Protein AF-A0A0F9AJZ8-F1 (afdb_monomer_lite)

Organism: NCBI:txid412755

pLDDT: mean 77.86, std 17.14, range [43.78, 97.31]

Secondary structure (DSSP, 8-state):
---------S--HHHHHHHHHS---TT-HHHHHHHHHHTT--HHHHHHHHT--GGG-

Sequence (57 aa):
MQNTLQLPSSEPKEVSAATTLIPYRRSDDRAKYLGYLCCGFSDEEALYVLGLTRSWL

Radius of gyration: 17.4 Å; chains: 1; bounding box: 24×18×62 Å

Foldseek 3Di:
DDDDDDDPPDDPVVVVVVCPPDVDDPPDLVSQLVVCVVVVDDNVRSCVVVVHDPVVD

Structure (mmCIF, N/CA/C/O backbone):
data_AF-A0A0F9AJZ8-F1
#
_entry.id   AF-A0A0F9AJZ8-F1
#
loop_
_atom_site.group_PDB
_atom_site.id
_atom_site.type_symbol
_atom_site.label_atom_id
_atom_site.label_alt_id
_atom_site.label_comp_id
_atom_site.label_asym_id
_atom_site.label_entity_id
_atom_site.label_seq_id
_atom_site.pdbx_PDB_ins_code
_atom_site.Cartn_x
_atom_site.Cartn_y
_atom_site.Cartn_z
_atom_site.occupancy
_atom_site.B_iso_or_equiv
_atom_site.auth_seq_id
_atom_site.auth_comp_id
_atom_site.auth_asym_id
_atom_site.auth_atom_id
_atom_site.pdbx_PDB_model_num
ATOM 1 N N . MET A 1 1 ? 11.976 2.184 47.965 1.00 43.78 1 MET A N 1
ATOM 2 C CA . MET A 1 1 ? 10.876 2.849 47.237 1.00 43.78 1 MET A CA 1
ATOM 3 C C . MET A 1 1 ? 10.873 2.291 45.826 1.00 43.78 1 MET A C 1
ATOM 5 O O . MET A 1 1 ? 11.893 2.389 45.158 1.00 43.78 1 MET A O 1
ATOM 9 N N . GLN A 1 2 ? 9.816 1.585 45.436 1.00 51.38 2 GLN A N 1
ATOM 10 C CA . GLN A 1 2 ? 9.729 0.863 44.164 1.00 51.38 2 GLN A CA 1
ATOM 11 C C . GLN A 1 2 ? 8.962 1.749 43.175 1.00 51.38 2 GLN A C 1
ATOM 13 O O . GLN A 1 2 ? 7.764 1.954 43.339 1.00 51.38 2 GLN A O 1
ATOM 18 N N . ASN A 1 3 ? 9.663 2.332 42.200 1.00 57.12 3 ASN A N 1
ATOM 19 C CA . ASN A 1 3 ? 9.042 3.135 41.148 1.00 57.12 3 ASN A CA 1
ATOM 20 C C . ASN A 1 3 ? 8.548 2.202 40.040 1.00 57.12 3 ASN A C 1
ATOM 22 O O . ASN A 1 3 ? 9.307 1.816 39.153 1.00 57.12 3 ASN A O 1
ATOM 26 N N . THR A 1 4 ? 7.276 1.821 40.107 1.00 58.09 4 THR A N 1
ATOM 27 C CA . THR A 1 4 ? 6.603 1.076 39.041 1.00 58.09 4 THR A CA 1
ATOM 28 C C . THR A 1 4 ? 6.237 2.057 37.929 1.00 58.09 4 THR A C 1
ATOM 30 O O . THR A 1 4 ? 5.300 2.839 38.071 1.00 58.09 4 THR A O 1
ATOM 33 N N . LEU A 1 5 ? 6.992 2.048 36.828 1.00 59.53 5 LEU A N 1
ATOM 34 C CA . LEU A 1 5 ? 6.624 2.771 35.610 1.00 59.53 5 LEU A CA 1
ATOM 35 C C . LEU A 1 5 ? 5.317 2.167 35.075 1.00 59.53 5 LEU A C 1
ATOM 37 O O . LEU A 1 5 ? 5.304 1.034 34.596 1.00 59.53 5 LEU A O 1
ATOM 41 N N . GLN A 1 6 ? 4.207 2.899 35.198 1.00 57.09 6 GLN A N 1
ATOM 42 C CA . GLN A 1 6 ? 2.944 2.524 34.567 1.00 57.09 6 GLN A CA 1
ATOM 43 C C . GLN A 1 6 ? 3.113 2.618 33.050 1.00 57.09 6 GLN A C 1
ATOM 45 O O . GLN A 1 6 ? 3.217 3.707 32.489 1.00 57.09 6 GLN A O 1
ATOM 50 N N . LEU A 1 7 ? 3.161 1.463 32.389 1.00 61.53 7 LEU A N 1
ATOM 51 C CA . LEU A 1 7 ? 3.054 1.381 30.938 1.00 61.53 7 LEU A CA 1
ATOM 52 C C . LEU A 1 7 ? 1.650 1.870 30.538 1.00 61.53 7 LEU A C 1
ATOM 54 O O . LEU A 1 7 ? 0.673 1.417 31.144 1.00 61.53 7 LEU A O 1
ATOM 58 N N . PRO A 1 8 ? 1.519 2.787 29.564 1.00 60.00 8 PRO A N 1
ATOM 59 C CA . PRO A 1 8 ? 0.215 3.251 29.107 1.00 60.00 8 PRO A CA 1
ATOM 60 C C . PRO A 1 8 ? -0.578 2.051 28.576 1.00 60.00 8 PRO A C 1
ATOM 62 O O . PRO A 1 8 ? -0.183 1.405 27.610 1.00 60.00 8 PRO A O 1
ATOM 65 N N . SER A 1 9 ? -1.673 1.718 29.261 1.00 61.62 9 SER A N 1
ATOM 66 C CA . SER A 1 9 ? -2.473 0.507 29.031 1.00 61.62 9 SER A CA 1
ATOM 67 C C . SER A 1 9 ? -3.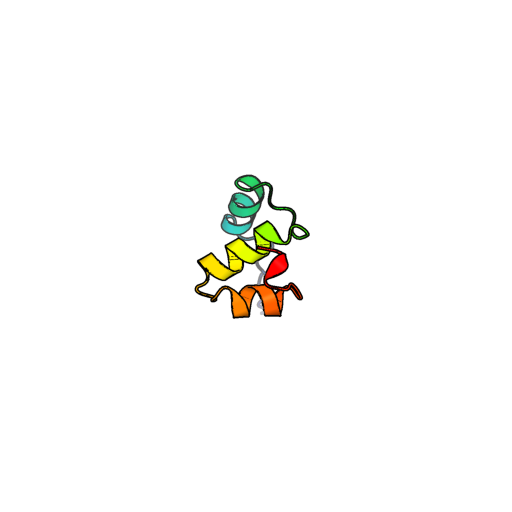521 0.655 27.928 1.00 61.62 9 SER A C 1
ATOM 69 O O . SER A 1 9 ? -4.276 -0.280 27.668 1.00 61.62 9 SER A O 1
ATOM 71 N N . SER A 1 10 ? -3.594 1.817 27.285 1.00 64.94 10 SER A N 1
ATOM 72 C CA . SER A 1 10 ? -4.607 2.133 26.285 1.00 64.94 10 SER A CA 1
ATOM 73 C C . SER A 1 10 ? -3.951 2.507 24.967 1.00 64.94 10 SER A C 1
ATOM 75 O O . SER A 1 10 ? -3.088 3.387 24.934 1.00 64.94 10 SER A O 1
ATOM 77 N N . GLU A 1 11 ? -4.404 1.866 23.891 1.00 64.12 11 GLU A N 1
ATOM 78 C CA . GLU A 1 11 ? -4.124 2.289 22.521 1.00 64.12 11 GLU A CA 1
ATOM 79 C C . GLU A 1 11 ? -4.372 3.808 22.402 1.00 64.12 11 GLU A C 1
ATOM 81 O O . GLU A 1 11 ? -5.387 4.294 22.921 1.00 64.12 11 GLU A O 1
ATOM 86 N N . PRO A 1 12 ? -3.460 4.581 21.784 1.00 72.12 12 PRO A N 1
ATOM 87 C CA . PRO A 1 12 ? -3.657 6.016 21.614 1.00 72.12 12 PRO A CA 1
ATOM 88 C C . PRO A 1 12 ? -5.003 6.287 20.928 1.00 72.12 12 PRO A C 1
ATOM 90 O O . PRO A 1 12 ? -5.387 5.574 19.996 1.00 72.12 12 PRO A O 1
ATOM 93 N N . LYS A 1 13 ? -5.751 7.298 21.385 1.00 64.50 13 LYS A N 1
ATOM 94 C CA . LYS A 1 13 ? -7.110 7.593 20.880 1.00 64.50 13 LYS A CA 1
ATOM 95 C C . LYS A 1 13 ? -7.118 7.852 19.371 1.00 64.50 13 LYS A C 1
ATOM 97 O O . LYS A 1 13 ? -8.096 7.557 18.686 1.00 64.50 13 LYS A O 1
ATOM 102 N N . GLU A 1 14 ? -6.003 8.351 18.860 1.00 59.97 1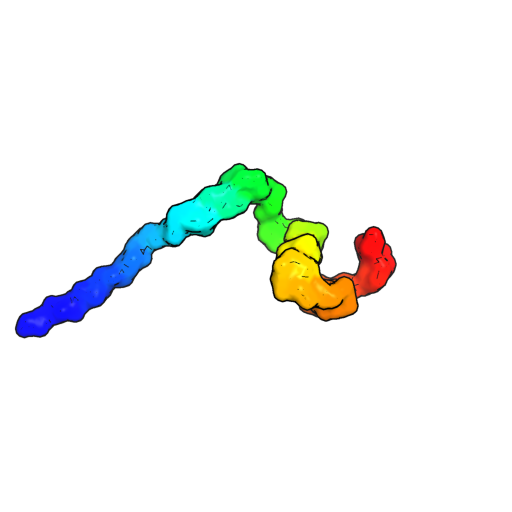4 GLU A N 1
ATOM 103 C CA . GLU A 1 14 ? -5.714 8.593 17.454 1.00 59.97 14 GLU A CA 1
ATOM 104 C C . GLU A 1 14 ? -5.764 7.293 16.633 1.00 59.97 14 GLU A C 1
ATOM 106 O O . GLU A 1 14 ? -6.296 7.281 15.523 1.00 59.97 14 GLU A O 1
ATOM 111 N N . VAL A 1 15 ? -5.294 6.175 17.200 1.00 60.25 15 VAL A N 1
ATOM 112 C CA . VAL A 1 15 ? -5.295 4.848 16.560 1.00 60.25 15 VAL A CA 1
ATOM 113 C C . VAL A 1 15 ? -6.721 4.299 16.437 1.00 60.25 15 VAL A C 1
ATOM 115 O O . VAL A 1 15 ? -7.072 3.730 15.401 1.00 60.25 15 VAL A O 1
ATOM 118 N N . SER A 1 16 ? -7.568 4.532 17.447 1.00 58.81 16 SER A N 1
ATOM 119 C CA . SER A 1 16 ? -8.981 4.114 17.460 1.00 58.81 16 SER A CA 1
ATOM 120 C C . SER A 1 16 ? -9.852 4.928 16.490 1.00 58.81 16 SER A C 1
ATOM 122 O O . SER A 1 16 ? -10.709 4.380 15.790 1.00 58.81 16 SER A O 1
ATOM 124 N N . ALA A 1 17 ? -9.603 6.237 16.385 1.00 60.12 17 ALA A N 1
ATOM 125 C CA . ALA A 1 17 ? -10.274 7.096 15.410 1.00 60.12 17 ALA A CA 1
ATOM 126 C C . ALA A 1 17 ? -9.884 6.730 13.966 1.00 60.12 17 ALA A C 1
ATOM 128 O O . ALA A 1 17 ? -10.740 6.635 13.087 1.00 60.12 17 ALA A O 1
ATOM 129 N N . ALA A 1 18 ? -8.600 6.448 13.723 1.00 58.25 18 ALA A N 1
ATOM 130 C CA . ALA A 1 18 ? -8.118 6.037 12.407 1.00 58.25 18 ALA A CA 1
ATOM 131 C C . ALA A 1 18 ? -8.704 4.687 11.950 1.00 58.25 18 ALA A C 1
ATOM 133 O O . ALA A 1 18 ? -9.000 4.516 10.769 1.00 58.25 18 ALA A O 1
ATOM 134 N N . THR A 1 19 ? -8.923 3.741 12.873 1.00 58.22 19 THR A N 1
ATOM 135 C CA . THR A 1 19 ? -9.525 2.428 12.561 1.00 58.22 19 THR A CA 1
ATOM 136 C C . THR A 1 19 ? -11.026 2.483 12.280 1.00 58.22 19 THR A C 1
ATOM 138 O O . THR A 1 19 ? -11.545 1.589 11.616 1.00 58.22 19 THR A O 1
ATOM 141 N N . THR A 1 20 ? -11.734 3.500 12.774 1.00 61.66 20 THR A N 1
ATOM 142 C CA . THR A 1 20 ? -13.194 3.628 12.617 1.00 61.66 20 THR A CA 1
ATOM 143 C C . THR A 1 20 ? -13.606 4.462 11.406 1.00 61.66 20 THR A C 1
ATOM 145 O O . THR A 1 20 ? -14.648 4.192 10.813 1.00 61.66 20 THR A O 1
ATOM 148 N N . LEU A 1 21 ? -12.799 5.451 11.011 1.00 56.12 21 LEU A N 1
ATOM 149 C CA . LEU A 1 21 ? -13.130 6.376 9.918 1.00 56.12 21 LEU A CA 1
ATOM 150 C C . LEU A 1 21 ? -12.838 5.832 8.519 1.00 56.12 21 LEU A C 1
ATOM 152 O O . LEU A 1 21 ? -13.397 6.330 7.543 1.00 56.12 21 LEU A O 1
ATOM 156 N N . ILE A 1 22 ? -11.985 4.816 8.403 1.00 52.94 22 ILE A N 1
ATOM 157 C CA . ILE A 1 22 ? -11.615 4.247 7.113 1.00 52.94 22 ILE A CA 1
ATOM 158 C C . ILE A 1 22 ? -11.785 2.728 7.212 1.00 52.94 22 ILE A C 1
ATOM 160 O O . ILE A 1 22 ? -11.038 2.097 7.960 1.00 52.94 22 ILE A O 1
ATOM 164 N N . PRO A 1 23 ? -12.731 2.102 6.482 1.00 55.94 23 PRO A N 1
ATOM 165 C CA . PRO A 1 23 ? -12.851 0.648 6.409 1.00 55.94 23 PRO A CA 1
ATOM 166 C C . PRO A 1 23 ? -11.693 0.088 5.572 1.00 55.94 23 PRO A C 1
ATOM 168 O O . PRO A 1 23 ? -11.873 -0.441 4.481 1.00 55.94 23 PRO A O 1
ATOM 171 N N . TYR A 1 24 ? -10.471 0.254 6.061 1.00 59.00 24 TYR A N 1
ATOM 172 C CA . TYR A 1 24 ? -9.260 -0.231 5.434 1.00 59.00 24 TYR A CA 1
ATOM 173 C C . TYR A 1 24 ? -8.882 -1.536 6.105 1.00 59.00 24 TYR A C 1
ATOM 175 O O . TYR A 1 24 ? -8.402 -1.590 7.239 1.00 59.00 24 TYR A O 1
ATOM 183 N N . ARG A 1 25 ? -9.117 -2.633 5.386 1.00 68.88 25 ARG A N 1
ATOM 184 C CA . ARG A 1 25 ? -8.548 -3.913 5.782 1.00 68.88 25 ARG A CA 1
ATOM 185 C C . ARG A 1 25 ? -7.039 -3.789 5.629 1.00 68.88 25 ARG A C 1
ATOM 187 O O . ARG A 1 25 ? -6.561 -3.466 4.550 1.00 68.88 25 ARG A O 1
ATOM 194 N N . ARG A 1 26 ? -6.279 -4.120 6.677 1.00 72.31 26 ARG A N 1
ATOM 195 C CA . ARG A 1 26 ? -4.805 -4.195 6.608 1.00 72.31 26 ARG A CA 1
ATOM 196 C C . ARG A 1 26 ? -4.296 -5.129 5.504 1.00 72.31 26 ARG A C 1
ATOM 198 O O . ARG A 1 26 ? -3.120 -5.083 5.184 1.00 72.31 26 ARG A O 1
ATOM 205 N N . SER A 1 27 ? -5.151 -5.987 4.951 1.00 82.94 27 SER A N 1
ATOM 206 C CA . SER A 1 27 ? -4.849 -6.870 3.827 1.00 82.94 27 SER A CA 1
ATOM 207 C C . SER A 1 27 ? -5.099 -6.250 2.448 1.00 82.94 27 SER A C 1
ATOM 209 O O . SER A 1 27 ? -4.764 -6.888 1.463 1.00 82.94 27 SER A O 1
ATOM 211 N N . ASP A 1 28 ? -5.725 -5.076 2.353 1.00 87.56 28 ASP A N 1
ATOM 212 C CA . ASP A 1 28 ? -6.033 -4.428 1.077 1.00 87.56 28 ASP A CA 1
ATOM 213 C C . ASP A 1 28 ? -4.790 -3.698 0.552 1.00 87.56 28 ASP A C 1
ATOM 215 O O . ASP A 1 28 ? -4.259 -2.787 1.188 1.00 87.56 28 ASP A O 1
ATOM 219 N N . ASP A 1 29 ? -4.293 -4.122 -0.604 1.00 90.81 29 ASP A N 1
ATOM 220 C CA . ASP A 1 29 ? -3.075 -3.556 -1.173 1.00 90.81 29 ASP A CA 1
ATOM 221 C C . ASP A 1 29 ? -3.283 -2.149 -1.747 1.00 90.81 29 ASP A C 1
ATOM 223 O O . ASP A 1 29 ? -2.354 -1.344 -1.714 1.00 90.81 29 ASP A O 1
ATOM 227 N N . ARG A 1 30 ? -4.507 -1.787 -2.168 1.00 89.50 30 ARG A N 1
ATOM 228 C 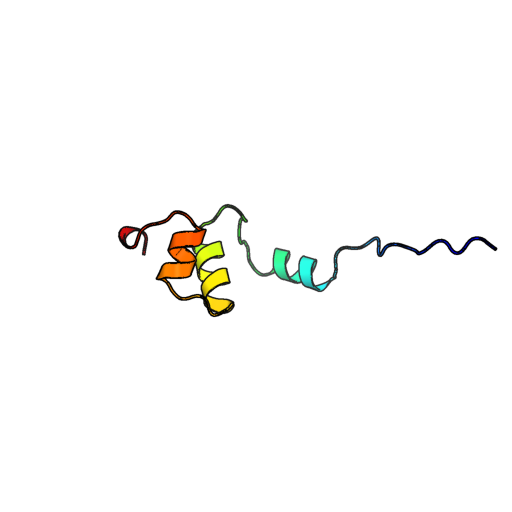CA . ARG A 1 30 ? -4.831 -0.405 -2.584 1.00 89.50 30 ARG A CA 1
ATOM 229 C C . ARG A 1 30 ? -4.724 0.550 -1.419 1.00 89.50 30 ARG A C 1
ATOM 231 O O . ARG A 1 30 ? -4.187 1.649 -1.543 1.00 89.50 30 ARG A O 1
ATOM 238 N N . ALA A 1 31 ? -5.208 0.088 -0.279 1.00 87.69 31 ALA A N 1
ATOM 239 C CA . ALA A 1 31 ? -5.159 0.824 0.957 1.00 87.69 31 ALA A CA 1
ATOM 240 C C . ALA A 1 31 ? -3.725 1.112 1.410 1.00 87.69 31 ALA A C 1
ATOM 242 O O . ALA A 1 31 ? -3.382 2.248 1.742 1.00 87.69 31 ALA A O 1
ATOM 243 N N . LYS A 1 32 ? -2.873 0.083 1.393 1.00 89.31 32 LYS A N 1
ATOM 244 C CA . LYS A 1 32 ? -1.458 0.239 1.739 1.00 89.31 32 LYS A CA 1
ATOM 245 C C . LYS A 1 32 ? -0.733 1.140 0.742 1.00 89.31 32 LYS A C 1
ATOM 247 O O . LYS A 1 32 ? 0.019 2.006 1.171 1.00 89.31 32 LYS A O 1
ATOM 252 N N . TYR A 1 33 ? -0.982 0.963 -0.558 1.00 93.69 33 TYR A N 1
ATOM 253 C CA . TYR A 1 33 ? -0.384 1.779 -1.614 1.00 93.69 33 TYR A CA 1
ATOM 254 C C . TYR A 1 33 ? -0.677 3.267 -1.400 1.00 93.69 33 TYR A C 1
ATOM 256 O O . TYR A 1 33 ? 0.253 4.064 -1.318 1.00 93.69 33 TYR A O 1
ATOM 264 N N . LEU A 1 34 ? -1.946 3.630 -1.183 1.00 91.00 34 LEU A N 1
ATOM 265 C CA . LEU A 1 34 ? -2.328 5.011 -0.874 1.00 91.00 34 LEU A CA 1
ATOM 266 C C . LEU A 1 34 ? -1.680 5.521 0.419 1.00 91.00 34 LEU A C 1
ATOM 268 O O . LEU A 1 34 ? -1.237 6.665 0.469 1.00 91.00 34 LEU A O 1
ATOM 272 N N . GLY A 1 35 ? -1.566 4.669 1.442 1.00 91.50 35 GLY A N 1
ATOM 273 C CA . GLY A 1 35 ? -0.839 4.995 2.669 1.00 91.50 35 GLY A CA 1
ATOM 274 C C . GLY A 1 35 ? 0.625 5.367 2.411 1.00 91.50 35 GLY A C 1
ATOM 275 O O . GLY A 1 35 ? 1.088 6.388 2.915 1.00 91.50 35 GLY A O 1
ATOM 276 N N . TYR A 1 36 ? 1.336 4.594 1.585 1.00 93.50 36 TYR A N 1
ATOM 277 C CA . TYR A 1 36 ? 2.720 4.897 1.207 1.00 93.50 36 TYR A CA 1
ATOM 278 C C . TYR A 1 36 ? 2.831 6.217 0.438 1.00 93.50 36 TYR A C 1
ATOM 280 O O . TYR A 1 36 ? 3.686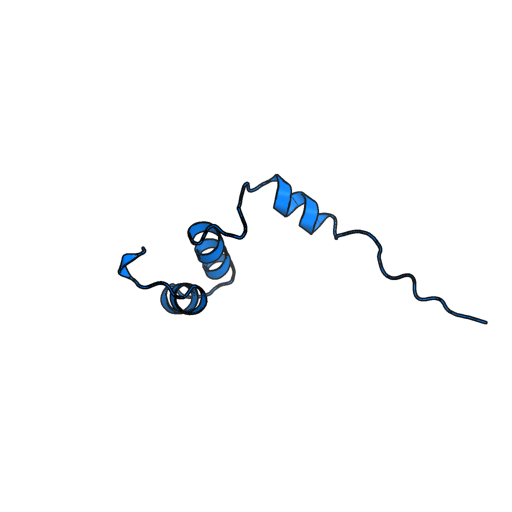 7.039 0.775 1.00 93.50 36 TYR A O 1
ATOM 288 N N . LEU A 1 37 ? 1.934 6.469 -0.522 1.00 92.81 37 LEU A N 1
ATOM 289 C CA . LEU A 1 37 ? 1.918 7.735 -1.261 1.00 92.81 37 LEU A CA 1
ATOM 290 C C . LEU A 1 37 ? 1.690 8.939 -0.338 1.00 92.81 37 LEU A C 1
ATOM 292 O O . LEU A 1 37 ? 2.389 9.945 -0.443 1.00 92.81 37 LEU A O 1
ATOM 296 N N . CYS A 1 38 ? 0.760 8.837 0.616 1.00 92.19 38 CYS A N 1
ATOM 297 C CA . CYS A 1 38 ? 0.524 9.891 1.608 1.00 92.19 38 CYS A CA 1
ATOM 298 C C . CYS A 1 38 ? 1.740 10.149 2.513 1.00 92.19 38 CYS A C 1
ATOM 300 O O . CYS A 1 38 ? 1.885 11.252 3.038 1.00 92.19 38 CYS A O 1
ATOM 302 N N . CYS A 1 39 ? 2.621 9.162 2.683 1.00 92.31 39 CYS A N 1
ATOM 303 C CA . CYS A 1 39 ? 3.888 9.299 3.400 1.00 92.31 39 CYS A CA 1
ATOM 304 C C . CYS A 1 39 ? 5.048 9.796 2.517 1.00 92.31 39 CYS A C 1
ATOM 306 O O . CYS A 1 39 ? 6.174 9.877 3.003 1.00 92.31 39 CYS A O 1
ATOM 308 N N . GLY A 1 40 ? 4.791 10.142 1.251 1.00 95.50 40 GLY A N 1
ATOM 309 C CA . GLY A 1 40 ? 5.779 10.717 0.335 1.00 95.50 40 GLY A CA 1
ATOM 310 C C . GLY A 1 40 ? 6.597 9.698 -0.457 1.00 95.50 40 GLY A C 1
ATOM 311 O O . GLY A 1 40 ? 7.589 10.082 -1.072 1.00 95.50 40 GLY A 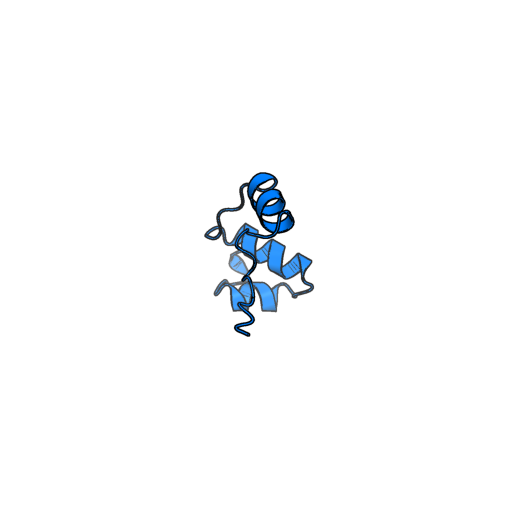O 1
ATOM 312 N N . PHE A 1 41 ? 6.202 8.424 -0.454 1.00 96.75 41 PHE A N 1
ATOM 313 C CA . PHE A 1 41 ? 6.822 7.411 -1.306 1.00 96.75 41 PHE A CA 1
ATOM 314 C C . PHE A 1 41 ? 6.400 7.646 -2.757 1.00 96.75 41 PHE A C 1
ATOM 316 O O . PHE A 1 41 ? 5.258 8.018 -3.034 1.00 96.75 41 PHE A O 1
ATOM 323 N N . SER A 1 42 ? 7.311 7.389 -3.687 1.00 97.06 42 SER A N 1
ATOM 324 C CA . SER A 1 42 ? 6.982 7.289 -5.107 1.00 97.06 42 SER A CA 1
ATOM 325 C C . SER A 1 42 ? 6.200 6.007 -5.414 1.00 97.06 42 SER A C 1
ATOM 327 O O . SER A 1 42 ? 6.208 5.046 -4.639 1.00 97.06 42 SER A O 1
ATOM 329 N N . ASP A 1 43 ? 5.565 5.958 -6.588 1.00 96.50 43 ASP A N 1
ATOM 330 C CA . ASP A 1 43 ? 4.859 4.761 -7.057 1.00 96.50 43 ASP A CA 1
ATOM 331 C C . ASP A 1 43 ? 5.768 3.530 -7.106 1.00 96.50 43 ASP A C 1
ATOM 333 O O . ASP A 1 43 ? 5.364 2.439 -6.714 1.00 96.50 43 ASP A O 1
ATOM 337 N N . GLU A 1 44 ? 7.008 3.699 -7.569 1.00 96.88 44 GLU A N 1
ATOM 338 C CA . GLU A 1 44 ? 7.972 2.603 -7.682 1.00 96.88 44 GLU A CA 1
ATOM 339 C C . GLU A 1 44 ? 8.347 2.042 -6.307 1.00 96.88 44 GLU A C 1
ATOM 341 O O . GLU A 1 44 ? 8.360 0.824 -6.128 1.00 96.88 44 GLU A O 1
ATOM 346 N N . GLU A 1 45 ? 8.583 2.909 -5.320 1.00 97.31 45 GLU A N 1
ATOM 347 C CA . GLU A 1 45 ? 8.896 2.494 -3.950 1.00 97.31 45 GLU A CA 1
ATOM 348 C C . GLU A 1 45 ? 7.701 1.809 -3.283 1.00 97.31 45 GLU A C 1
ATOM 350 O O . GLU A 1 45 ? 7.857 0.756 -2.663 1.00 97.31 45 GLU A O 1
ATOM 355 N N . ALA A 1 46 ? 6.497 2.366 -3.440 1.00 96.56 46 ALA A N 1
ATOM 356 C CA . ALA A 1 46 ? 5.284 1.795 -2.869 1.00 96.56 46 ALA A CA 1
ATOM 357 C C . ALA A 1 46 ? 4.978 0.408 -3.462 1.00 96.56 46 ALA A C 1
ATOM 359 O O . ALA A 1 46 ? 4.707 -0.538 -2.719 1.00 96.56 46 ALA A O 1
ATOM 360 N N . LEU A 1 47 ? 5.075 0.253 -4.788 1.00 96.19 47 LEU A N 1
ATOM 361 C CA . LEU A 1 47 ? 4.882 -1.035 -5.460 1.00 96.19 47 LEU A CA 1
ATOM 362 C C . LEU A 1 47 ? 5.955 -2.054 -5.061 1.00 96.19 47 LEU A C 1
ATOM 364 O O . LEU A 1 47 ? 5.622 -3.209 -4.797 1.00 96.19 47 LEU A O 1
ATOM 368 N N . TYR A 1 48 ? 7.219 -1.629 -4.958 1.00 96.88 48 TYR A N 1
ATOM 369 C CA . TYR A 1 48 ? 8.319 -2.486 -4.518 1.00 96.88 48 TYR A CA 1
ATOM 370 C C . TYR A 1 48 ? 8.085 -3.039 -3.107 1.00 96.88 48 TYR A C 1
ATOM 372 O O . TYR A 1 48 ? 8.191 -4.246 -2.894 1.00 96.88 48 TYR A O 1
ATOM 380 N N . VAL A 1 49 ? 7.701 -2.181 -2.154 1.00 95.50 49 VAL A N 1
ATOM 381 C CA . VAL A 1 49 ? 7.409 -2.593 -0.769 1.00 95.50 49 VAL A CA 1
ATOM 382 C C . VAL A 1 49 ? 6.225 -3.561 -0.702 1.00 95.50 49 VAL A C 1
ATOM 384 O O . VAL A 1 49 ? 6.219 -4.478 0.119 1.00 95.50 49 VAL A O 1
ATOM 387 N N . LEU A 1 50 ? 5.235 -3.388 -1.578 1.00 94.06 50 LEU A N 1
ATOM 388 C CA . LEU A 1 50 ? 4.060 -4.256 -1.652 1.00 94.06 50 LEU A CA 1
ATOM 389 C C . LEU A 1 50 ? 4.283 -5.554 -2.437 1.00 94.06 50 LEU A C 1
ATOM 391 O O . LEU A 1 50 ? 3.402 -6.410 -2.437 1.00 94.06 50 LEU A O 1
ATOM 395 N N . GLY A 1 51 ? 5.434 -5.726 -3.093 1.00 96.25 51 GLY A N 1
ATOM 396 C CA . GLY A 1 51 ? 5.677 -6.869 -3.977 1.00 96.25 51 GLY A CA 1
ATOM 397 C C . GLY A 1 51 ? 4.774 -6.867 -5.216 1.00 96.25 51 GLY A C 1
ATOM 398 O O . GLY A 1 51 ? 4.447 -7.926 -5.750 1.00 96.25 51 GLY A O 1
ATOM 399 N N . LEU A 1 52 ? 4.349 -5.681 -5.657 1.00 94.81 52 LEU A N 1
ATOM 400 C CA . LEU A 1 52 ? 3.470 -5.472 -6.801 1.00 94.81 52 LEU A CA 1
ATOM 401 C C . LEU A 1 52 ? 4.257 -4.942 -7.998 1.00 94.81 52 LEU A C 1
ATOM 403 O O . LEU A 1 52 ? 5.376 -4.446 -7.882 1.00 94.81 52 LEU A O 1
ATOM 407 N N . THR A 1 53 ? 3.657 -5.043 -9.179 1.00 95.25 53 THR A N 1
ATOM 408 C CA . THR A 1 53 ? 4.252 -4.536 -10.421 1.00 95.25 53 THR A CA 1
ATOM 409 C C . THR A 1 53 ? 3.427 -3.384 -10.970 1.00 95.25 53 THR A C 1
ATOM 411 O O . THR A 1 53 ? 2.272 -3.201 -10.594 1.00 95.25 53 THR A O 1
ATOM 414 N N . ARG A 1 54 ? 3.994 -2.620 -11.907 1.00 91.62 54 ARG A N 1
ATOM 415 C CA . ARG A 1 54 ? 3.294 -1.496 -12.546 1.00 91.62 54 ARG A CA 1
ATOM 416 C C . ARG A 1 54 ? 1.972 -1.868 -13.224 1.00 91.62 54 ARG A C 1
ATOM 418 O O . ARG A 1 54 ? 1.146 -0.986 -13.379 1.00 91.62 54 ARG A O 1
ATOM 425 N N . SER A 1 55 ? 1.759 -3.126 -13.619 1.00 94.12 55 SER A N 1
ATOM 426 C CA . SER A 1 55 ? 0.489 -3.567 -14.221 1.00 94.12 55 SER A CA 1
ATOM 427 C C . SER A 1 55 ? -0.664 -3.686 -13.222 1.00 94.12 55 SER A C 1
ATOM 429 O O . SER A 1 55 ? -1.792 -3.954 -13.625 1.00 94.12 55 SER A O 1
ATOM 431 N N . TRP A 1 56 ? -0.379 -3.550 -11.927 1.00 92.38 56 TRP A N 1
ATOM 432 C CA . TRP A 1 56 ? -1.390 -3.535 -10.878 1.00 92.38 56 TRP A CA 1
ATOM 433 C C . TRP A 1 56 ? -2.081 -2.169 -10.728 1.00 92.38 56 TRP A C 1
ATOM 435 O O . TRP A 1 56 ? -3.214 -2.132 -10.243 1.00 92.38 56 TRP A O 1
ATOM 445 N N . LEU A 1 57 ? -1.408 -1.079 -11.123 1.00 81.12 57 LEU A N 1
ATOM 446 C CA . LEU A 1 57 ? -1.986 0.270 -11.180 1.00 81.12 57 LEU A CA 1
ATOM 447 C C . LEU A 1 57 ? -3.029 0.360 -12.300 1.00 81.12 57 LEU A C 1
ATOM 449 O O . LEU A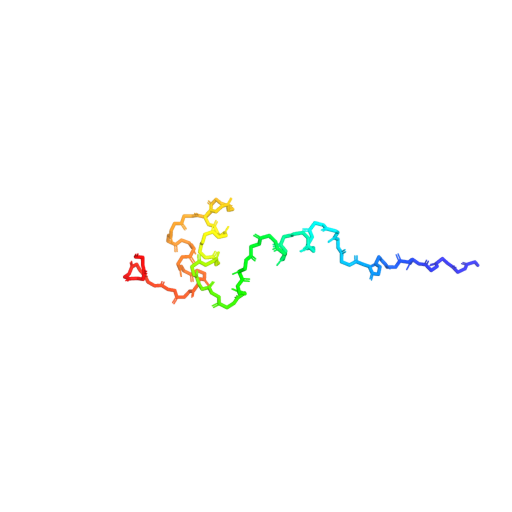 1 57 ? -4.111 0.930 -12.031 1.00 81.12 57 LEU A O 1
#